Protein AF-A0A536Z9P2-F1 (afdb_monomer)

Sequence (99 aa):
AGELFKSMAGVDIVHIPFSGIAPAVTAVVGGQVQMMFAGAPSALPQVKAGRLVALGVAGPKRTAAAPDLPTLAESGLPGFDVTSWYSIVVPAGTANEII

Nearest PDB structures (foldseek):
  8hk9-assembly2_A  TM=8.573E-01  e=3.283E-06  Piscinibacter sakaiensis
  2qpq-assembly3_C  TM=9.388E-01  e=2.968E-05  Bordetella pertussis
  5oku-assembly1_A  TM=9.693E-01  e=9.226E-05  Rhodopseudomonas palustris CGA009
  2qpq-assembly2_B  TM=9.437E-01  e=8.073E-05  Bordetella pertussis
  7ndr-assembly1_E  TM=8.348E-01  e=7.299E-04  Comamonas sp.

Mean predicted aligned error: 3.82 Å

pLDDT: mean 94.08, std 3.4, range [83.31, 97.62]

Foldseek 3Di:
DVVVCCVQVVHDDDDDDDPDDVVVVVCCLVVVGVDDDDDCVSVVVCVVVVSDPDAADQAPADDPSCNPHHHVCVVRRPPRHDDDDDDDDDDPPDDPVRD

Secondary structure (DSSP, 8-state):
-HHHHHHHHT--------SSHHHHHHHHHTTSSS-----HHHHHHHHHTTSS----BSSSS-BTTBTTSPBTTTTT-TT------------TT--TTT-

Solvent-accessible surface area (backbone atoms only — not comparable to full-atom values): 6588 Å² total; per-residue (Å²): 99,71,65,60,48,29,67,72,68,74,48,91,77,84,88,81,90,61,104,43,67,70,66,44,53,51,33,39,60,69,63,78,38,93,74,83,89,73,60,63,88,74,43,49,64,38,33,78,68,69,61,42,83,85,83,54,34,52,27,87,56,59,44,90,91,45,68,87,41,48,21,38,34,80,72,79,36,76,84,41,63,53,74,86,85,87,82,88,84,76,67,92,83,66,54,76,93,78,109

Radius of gyration: 16.52 Å; Cα contacts (8 Å, |Δi|>4): 95; chains: 1; bounding box: 48×30×37 Å

Structure (mmCIF, N/CA/C/O backbone):
data_AF-A0A536Z9P2-F1
#
_entry.id   AF-A0A536Z9P2-F1
#
loop_
_atom_site.group_PDB
_atom_site.id
_atom_site.type_symbol
_atom_site.label_atom_id
_atom_site.label_alt_id
_atom_site.label_comp_id
_atom_site.label_asym_id
_atom_site.label_entity_id
_atom_site.label_seq_id
_atom_site.pdbx_PDB_ins_code
_atom_site.Cartn_x
_atom_site.Cartn_y
_atom_site.Cartn_z
_atom_site.occupancy
_atom_site.B_iso_or_equiv
_atom_site.auth_seq_id
_atom_site.auth_comp_id
_atom_site.auth_asym_id
_atom_site.auth_atom_id
_atom_site.pdbx_PDB_model_num
ATOM 1 N N . ALA A 1 1 ? -2.764 -7.898 -3.718 1.00 86.69 1 ALA A N 1
ATOM 2 C CA . ALA A 1 1 ? -3.155 -7.089 -2.543 1.00 86.69 1 ALA A CA 1
ATOM 3 C C . ALA A 1 1 ? -4.665 -7.043 -2.361 1.00 86.69 1 ALA A C 1
ATOM 5 O O . ALA A 1 1 ? -5.129 -7.593 -1.375 1.00 86.69 1 ALA A O 1
ATOM 6 N N . GLY A 1 2 ? -5.423 -6.470 -3.308 1.00 93.25 2 GLY A N 1
ATOM 7 C CA . GLY A 1 2 ? -6.886 -6.352 -3.196 1.00 93.25 2 GLY A CA 1
ATOM 8 C C . GLY A 1 2 ? -7.608 -7.675 -2.924 1.00 93.25 2 GLY A C 1
ATOM 9 O O . GLY A 1 2 ? -8.370 -7.750 -1.972 1.00 93.25 2 GLY A O 1
ATOM 10 N N . GLU A 1 3 ? -7.296 -8.730 -3.683 1.00 95.25 3 GLU A N 1
ATOM 11 C CA . GLU A 1 3 ? -7.943 -10.040 -3.497 1.00 95.25 3 GLU A CA 1
ATOM 12 C C . GLU A 1 3 ? -7.611 -10.689 -2.145 1.00 95.25 3 GLU A C 1
ATOM 14 O O . GLU A 1 3 ? -8.499 -11.149 -1.436 1.00 95.25 3 GLU A O 1
ATOM 19 N N . LEU A 1 4 ? -6.338 -10.658 -1.731 1.00 95.50 4 LEU A N 1
ATOM 20 C CA . LEU A 1 4 ? -5.938 -11.168 -0.416 1.00 95.50 4 LEU A CA 1
ATOM 21 C C . LEU A 1 4 ? -6.645 -10.404 0.713 1.00 95.50 4 LEU A C 1
ATOM 23 O O . LEU A 1 4 ? -7.106 -11.010 1.673 1.00 95.50 4 LEU A O 1
ATOM 27 N N . PHE A 1 5 ? -6.770 -9.080 0.584 1.00 97.19 5 PHE A N 1
ATOM 28 C CA . PHE A 1 5 ? -7.474 -8.250 1.561 1.00 97.19 5 PHE A CA 1
ATOM 29 C C . PHE A 1 5 ? -8.957 -8.592 1.625 1.00 97.19 5 PHE A C 1
ATOM 31 O O . PHE A 1 5 ? -9.471 -8.811 2.716 1.00 97.19 5 PHE A O 1
ATOM 38 N N . LYS A 1 6 ? -9.612 -8.714 0.467 1.00 97.12 6 LYS A N 1
ATOM 39 C CA . LYS A 1 6 ? -11.001 -9.161 0.345 1.00 97.12 6 LYS A CA 1
ATOM 40 C C . LYS A 1 6 ? -11.221 -10.479 1.098 1.00 97.12 6 LYS A C 1
ATOM 42 O O . LYS A 1 6 ? -12.083 -10.557 1.970 1.00 97.12 6 LYS A O 1
ATOM 47 N N . SER A 1 7 ? -10.374 -11.474 0.824 1.00 97.12 7 SER A N 1
ATOM 48 C CA . SER A 1 7 ? -10.445 -12.797 1.448 1.00 97.12 7 SER A CA 1
ATOM 49 C C . SER A 1 7 ? -10.185 -12.774 2.956 1.00 97.12 7 SER A C 1
ATOM 51 O O . SER A 1 7 ? -10.905 -13.442 3.691 1.00 97.12 7 SER A O 1
ATOM 53 N N . MET A 1 8 ? -9.166 -12.048 3.427 1.00 97.44 8 MET A N 1
ATOM 54 C CA . MET A 1 8 ? -8.780 -12.058 4.844 1.00 97.44 8 MET A CA 1
ATOM 55 C C . MET A 1 8 ? -9.677 -11.177 5.715 1.00 97.44 8 MET A C 1
ATOM 57 O O . MET A 1 8 ? -9.942 -11.527 6.860 1.00 97.44 8 MET A O 1
ATOM 61 N N . ALA A 1 9 ? -10.140 -10.039 5.194 1.00 97.25 9 ALA A N 1
ATOM 62 C CA . ALA A 1 9 ? -10.996 -9.113 5.930 1.00 97.25 9 ALA A CA 1
ATOM 63 C C . ALA A 1 9 ? -12.487 -9.485 5.861 1.00 97.25 9 ALA A C 1
ATOM 65 O O . ALA A 1 9 ? -13.293 -8.861 6.546 1.00 97.25 9 ALA A O 1
ATOM 66 N N . GLY A 1 10 ? -12.867 -10.471 5.037 1.00 97.06 10 GLY A N 1
ATOM 67 C CA . GLY A 1 10 ? -14.263 -10.891 4.882 1.00 97.06 10 GLY A CA 1
ATOM 68 C C . GLY A 1 10 ? -15.157 -9.805 4.279 1.00 97.06 10 GLY A C 1
ATOM 69 O O . GLY A 1 10 ? -16.347 -9.741 4.576 1.00 97.06 10 GLY A O 1
ATOM 70 N N . VAL A 1 11 ? -14.578 -8.927 3.461 1.00 97.19 11 VAL A N 1
ATOM 71 C CA . VAL A 1 11 ? -15.285 -7.832 2.785 1.00 97.19 11 VAL A CA 1
ATOM 72 C C . VAL A 1 11 ? -15.517 -8.189 1.327 1.00 97.19 11 VAL A C 1
ATOM 74 O O . VAL A 1 11 ? -14.764 -8.971 0.755 1.00 97.19 11 VAL A O 1
ATOM 77 N N . ASP A 1 12 ? -16.521 -7.586 0.698 1.00 97.25 12 ASP A N 1
ATOM 78 C CA . ASP A 1 12 ? -16.719 -7.699 -0.744 1.00 97.25 12 ASP A CA 1
ATOM 79 C C . ASP A 1 12 ? -16.347 -6.386 -1.436 1.00 97.25 12 ASP A C 1
ATOM 81 O O . ASP A 1 12 ? -16.929 -5.336 -1.169 1.00 97.25 12 ASP A O 1
ATOM 85 N N . ILE A 1 13 ? -15.326 -6.439 -2.292 1.00 96.75 13 ILE A N 1
ATOM 86 C CA . ILE A 1 13 ? -14.798 -5.287 -3.028 1.00 96.75 13 ILE A CA 1
ATOM 87 C C . ILE A 1 13 ? -14.662 -5.683 -4.498 1.00 96.75 13 ILE A C 1
ATOM 89 O O . ILE A 1 13 ? -14.208 -6.787 -4.821 1.00 96.75 13 ILE A O 1
ATOM 93 N N . VAL A 1 14 ? -15.035 -4.763 -5.388 1.00 96.88 14 VAL A N 1
ATOM 94 C CA . VAL A 1 14 ? -14.907 -4.917 -6.841 1.00 96.88 14 VAL A CA 1
ATOM 95 C C . VAL A 1 14 ? -13.554 -4.380 -7.298 1.00 96.88 14 VAL A C 1
ATOM 97 O O . VAL A 1 14 ? -13.214 -3.223 -7.053 1.00 96.88 14 VAL A O 1
ATOM 100 N N . HIS A 1 15 ? -12.780 -5.210 -7.994 1.00 96.19 15 HIS A N 1
ATOM 101 C CA . HIS A 1 15 ? 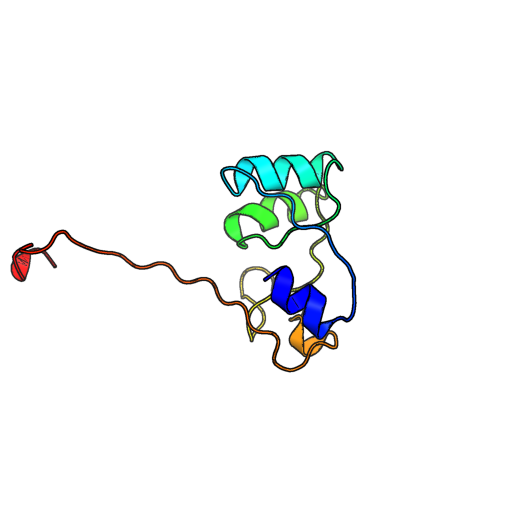-11.539 -4.771 -8.624 1.00 96.19 15 HIS A CA 1
ATOM 102 C C . HIS A 1 15 ? -11.839 -3.986 -9.907 1.00 96.19 15 HIS A C 1
ATOM 104 O O . HIS A 1 15 ? -12.432 -4.522 -10.842 1.00 96.19 15 HIS A O 1
ATOM 110 N N . ILE A 1 16 ? -11.388 -2.731 -9.958 1.00 97.00 16 ILE A N 1
ATOM 111 C CA . ILE A 1 16 ? -11.460 -1.881 -11.150 1.00 97.00 16 ILE A CA 1
ATOM 112 C C . ILE A 1 16 ? -10.040 -1.757 -11.723 1.00 97.00 16 ILE A C 1
ATOM 114 O O . ILE A 1 16 ? -9.188 -1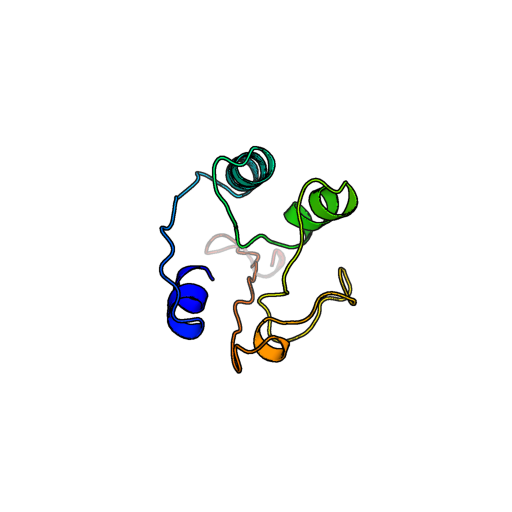.134 -11.083 1.00 97.00 16 ILE A O 1
ATOM 118 N N . PRO A 1 17 ? -9.745 -2.370 -12.885 1.00 95.69 17 PRO A N 1
ATOM 119 C CA . PRO A 1 17 ? -8.408 -2.344 -13.461 1.00 95.69 17 PRO A CA 1
ATOM 120 C C . PRO A 1 17 ? -8.113 -0.996 -14.132 1.00 95.69 17 PRO A C 1
ATOM 122 O O . PRO A 1 17 ? -8.942 -0.446 -14.854 1.00 95.69 17 PRO A O 1
ATOM 125 N N . PHE A 1 18 ? -6.889 -0.504 -13.948 1.00 95.19 18 PHE A N 1
ATOM 126 C CA . PHE A 1 18 ? -6.367 0.694 -14.608 1.00 95.19 18 PHE A CA 1
ATOM 127 C C . PHE A 1 18 ? -5.090 0.353 -15.375 1.00 95.19 18 PHE A C 1
ATOM 129 O O . PHE A 1 18 ? -4.329 -0.521 -14.965 1.00 95.19 18 PHE A O 1
ATOM 136 N N . SER A 1 19 ? -4.791 1.101 -16.440 1.00 9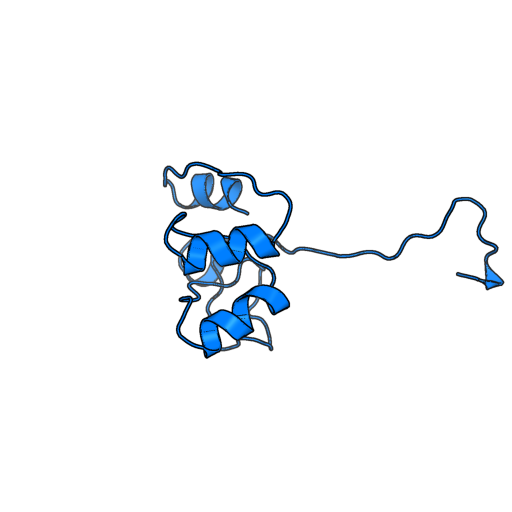4.19 19 SER A N 1
ATOM 137 C CA . SER A 1 19 ? -3.570 0.930 -17.249 1.00 94.19 19 SER A CA 1
ATOM 138 C C . SER A 1 19 ? -2.265 1.311 -16.526 1.00 94.19 19 SER A C 1
ATOM 140 O O . SER A 1 19 ? -1.207 1.346 -17.145 1.00 94.19 19 SER A O 1
ATOM 142 N N . GLY A 1 20 ? -2.316 1.628 -15.229 1.00 91.25 20 GLY A N 1
ATOM 143 C CA . GLY A 1 20 ? -1.155 1.952 -14.407 1.00 91.25 20 GLY A CA 1
ATOM 144 C C . GLY A 1 20 ? -1.529 2.606 -13.076 1.00 91.25 20 GLY A C 1
ATOM 145 O O . GLY A 1 20 ? -2.691 2.915 -12.816 1.00 91.25 20 GLY A O 1
ATOM 146 N N . ILE A 1 21 ? -0.520 2.861 -12.237 1.00 90.25 21 ILE A N 1
ATOM 147 C CA . ILE A 1 21 ? -0.711 3.468 -10.907 1.00 90.25 21 ILE A CA 1
ATOM 148 C C . ILE A 1 21 ? -1.183 4.923 -11.009 1.00 90.25 21 ILE A C 1
ATOM 150 O O . ILE A 1 21 ? -2.067 5.322 -10.262 1.00 90.25 21 ILE A O 1
ATOM 154 N N . ALA A 1 22 ? -0.626 5.714 -11.931 1.00 91.88 22 ALA A N 1
ATOM 155 C CA . ALA A 1 22 ? -0.975 7.129 -12.073 1.00 91.88 22 ALA A CA 1
ATOM 156 C C . ALA A 1 22 ? -2.484 7.368 -12.317 1.00 91.88 22 ALA A C 1
ATOM 158 O O . ALA A 1 22 ? -3.082 8.111 -11.536 1.00 91.88 22 ALA A O 1
ATOM 159 N N . PRO A 1 23 ? -3.141 6.728 -13.311 1.00 94.44 23 PRO A N 1
ATOM 160 C CA . PRO A 1 23 ? -4.586 6.883 -13.487 1.00 94.44 23 PRO A CA 1
ATOM 161 C C . PRO A 1 23 ? -5.400 6.329 -12.304 1.00 94.44 23 PRO A C 1
ATOM 163 O O . PRO A 1 23 ? -6.416 6.923 -11.955 1.00 94.44 23 PRO A O 1
ATOM 166 N N . ALA A 1 24 ? -4.939 5.265 -11.635 1.00 96.25 24 ALA A N 1
ATOM 167 C CA . ALA A 1 24 ? -5.611 4.726 -10.449 1.00 96.25 24 ALA A CA 1
ATOM 168 C C . ALA A 1 24 ? -5.577 5.698 -9.253 1.00 96.25 24 ALA A C 1
ATOM 170 O O . ALA A 1 24 ? -6.598 5.917 -8.607 1.00 96.25 24 ALA A O 1
ATOM 171 N N . VAL A 1 25 ? -4.427 6.331 -8.982 1.00 95.19 25 VAL A N 1
ATOM 172 C CA . VAL A 1 25 ? -4.292 7.351 -7.926 1.00 95.19 25 VAL A CA 1
ATOM 173 C C . VAL A 1 25 ? -5.223 8.529 -8.198 1.00 95.19 25 VAL A C 1
ATOM 175 O O . VAL A 1 25 ? -5.926 8.969 -7.291 1.00 95.19 25 VAL A O 1
ATOM 178 N N . THR A 1 26 ? -5.271 9.017 -9.440 1.00 95.06 26 THR A N 1
ATOM 179 C CA . THR A 1 26 ? -6.185 10.100 -9.827 1.00 95.06 26 THR A CA 1
ATOM 180 C C . THR A 1 26 ? -7.647 9.710 -9.616 1.00 95.06 26 THR A C 1
ATOM 182 O O . THR A 1 26 ? -8.412 10.523 -9.103 1.00 95.06 26 THR A O 1
ATOM 185 N N . ALA A 1 27 ? -8.034 8.473 -9.941 1.00 97.12 27 ALA A N 1
ATOM 186 C CA . ALA A 1 27 ? -9.394 7.985 -9.723 1.00 97.12 27 ALA A CA 1
ATOM 187 C C . ALA A 1 27 ? -9.775 7.939 -8.232 1.00 97.12 27 ALA A C 1
ATOM 189 O O . ALA A 1 27 ? -10.899 8.304 -7.890 1.00 97.12 27 ALA A O 1
ATOM 190 N N . VAL A 1 28 ? -8.852 7.556 -7.337 1.00 97.19 28 VAL A N 1
ATOM 191 C CA . VAL A 1 28 ? -9.098 7.590 -5.881 1.00 97.19 28 VAL A CA 1
ATOM 192 C C . VAL A 1 28 ? -9.189 9.030 -5.376 1.00 97.19 28 VAL A C 1
ATOM 194 O O . VAL A 1 28 ? -10.130 9.373 -4.668 1.00 97.19 28 VAL A O 1
ATOM 197 N N . VAL A 1 29 ? -8.247 9.896 -5.769 1.00 96.56 29 VAL A N 1
ATOM 198 C CA . VAL A 1 29 ? -8.251 11.321 -5.383 1.00 96.56 29 VAL A CA 1
ATOM 199 C C . VAL A 1 29 ? -9.529 12.020 -5.857 1.00 96.56 29 VAL A C 1
ATOM 201 O O . VAL A 1 29 ? -10.078 12.853 -5.143 1.00 96.56 29 VAL A O 1
ATOM 204 N N . GLY A 1 30 ? -10.015 11.673 -7.050 1.00 96.06 30 GLY A N 1
ATOM 205 C CA . GLY A 1 30 ? -11.263 12.182 -7.616 1.00 96.06 30 GLY A CA 1
ATOM 206 C C . GLY A 1 30 ? -12.531 11.490 -7.104 1.00 96.06 30 GLY A C 1
ATOM 207 O O . GLY A 1 30 ? -13.616 11.839 -7.558 1.00 96.06 30 GLY A O 1
ATOM 208 N N . GLY A 1 31 ? -12.420 10.502 -6.208 1.00 96.69 31 GLY A N 1
ATOM 209 C CA . GLY A 1 31 ? -13.559 9.778 -5.632 1.00 96.69 31 GLY A CA 1
ATOM 210 C C . GLY A 1 31 ? -14.294 8.836 -6.593 1.00 96.69 31 GLY A C 1
ATOM 211 O O . GLY A 1 31 ? -15.379 8.361 -6.269 1.00 96.69 31 GLY A O 1
ATOM 212 N N . GLN A 1 32 ? -13.727 8.545 -7.766 1.00 97.62 32 GLN A N 1
ATOM 213 C CA . GLN A 1 32 ? -14.298 7.590 -8.724 1.00 97.62 32 GLN A CA 1
ATOM 214 C C . GLN A 1 32 ? -14.200 6.145 -8.219 1.00 97.62 32 GLN A C 1
ATOM 216 O O . GLN A 1 32 ? -15.053 5.318 -8.533 1.00 97.62 32 GLN A O 1
ATOM 221 N N . VAL A 1 33 ? -13.164 5.849 -7.431 1.00 97.31 33 VAL A N 1
ATOM 222 C CA . VAL A 1 33 ? -12.990 4.579 -6.718 1.00 97.31 33 VAL A CA 1
ATOM 223 C C . VAL A 1 33 ? -12.603 4.862 -5.267 1.00 97.31 33 VAL A C 1
ATOM 225 O O . VAL A 1 33 ? -11.994 5.884 -4.963 1.00 97.31 33 VAL A O 1
ATOM 228 N N . GLN A 1 34 ? -12.978 3.971 -4.353 1.00 96.19 34 GLN A N 1
ATOM 229 C CA . GLN A 1 34 ? -12.971 4.254 -2.912 1.00 96.19 34 GLN A CA 1
ATOM 230 C C . GLN A 1 34 ? -11.614 3.999 -2.254 1.00 96.19 34 GLN A C 1
ATOM 232 O O . GLN A 1 34 ? -11.281 4.617 -1.247 1.00 96.19 34 GLN A O 1
ATOM 237 N N . MET A 1 35 ? -10.835 3.062 -2.792 1.00 96.19 35 MET A N 1
ATOM 238 C CA . MET A 1 35 ? -9.555 2.663 -2.221 1.00 96.19 35 MET A CA 1
ATOM 239 C C . MET A 1 35 ? -8.628 2.090 -3.284 1.00 96.19 35 MET A C 1
ATOM 241 O O . MET A 1 35 ? -9.061 1.640 -4.344 1.00 96.19 35 MET A O 1
ATOM 245 N N . MET A 1 36 ? -7.339 2.049 -2.962 1.00 95.56 36 MET A N 1
ATOM 246 C CA . MET A 1 36 ? -6.354 1.315 -3.742 1.00 95.56 36 MET A CA 1
ATOM 247 C C . MET A 1 36 ? -5.231 0.795 -2.849 1.00 95.56 36 MET A C 1
ATOM 249 O O . MET A 1 36 ? -4.963 1.340 -1.780 1.00 95.56 36 MET A O 1
ATOM 253 N N . PHE A 1 37 ? -4.516 -0.210 -3.346 1.00 94.31 37 PHE A N 1
ATOM 254 C CA . PHE A 1 37 ? -3.184 -0.547 -2.858 1.00 94.31 37 PHE A CA 1
ATOM 255 C C . PHE A 1 37 ? -2.161 0.102 -3.787 1.00 94.31 37 PHE A C 1
ATOM 257 O O . PHE A 1 37 ? -2.158 -0.163 -4.988 1.00 94.31 37 PHE A O 1
ATOM 264 N N . ALA A 1 38 ? -1.311 0.963 -3.237 1.00 90.19 38 ALA A N 1
ATOM 265 C CA . ALA A 1 38 ? -0.339 1.740 -3.993 1.00 90.19 38 ALA A CA 1
ATOM 266 C C . ALA A 1 38 ? 1.063 1.583 -3.403 1.00 90.19 38 ALA A C 1
ATOM 268 O O . ALA A 1 38 ? 1.233 1.440 -2.191 1.00 90.19 38 ALA A O 1
ATOM 269 N N . GLY A 1 39 ? 2.083 1.668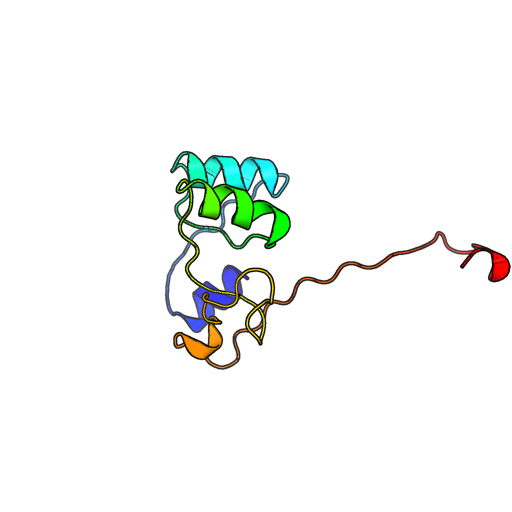 -4.258 1.00 88.44 39 GLY A N 1
ATOM 270 C CA . GLY A 1 39 ? 3.462 1.783 -3.796 1.00 88.44 39 GLY A CA 1
ATOM 271 C C . GLY A 1 39 ? 3.686 3.120 -3.084 1.00 88.44 39 GLY A C 1
ATOM 272 O O . GLY A 1 39 ? 3.228 4.165 -3.560 1.00 88.44 39 GLY A O 1
ATOM 273 N N . ALA A 1 40 ? 4.437 3.105 -1.980 1.00 86.12 40 ALA A N 1
ATOM 274 C CA . ALA A 1 40 ? 4.694 4.285 -1.150 1.00 86.12 40 ALA A CA 1
ATOM 275 C C . ALA A 1 40 ? 5.161 5.541 -1.928 1.00 86.12 40 ALA A C 1
ATOM 277 O O . ALA A 1 40 ? 4.621 6.613 -1.647 1.00 86.12 40 ALA A O 1
ATOM 278 N N . PRO A 1 41 ? 6.056 5.456 -2.942 1.00 87.56 41 PRO A N 1
ATOM 279 C CA . PRO A 1 41 ? 6.483 6.635 -3.706 1.00 87.56 41 PRO A CA 1
ATOM 280 C C . PRO A 1 41 ? 5.338 7.374 -4.411 1.00 87.56 41 PRO A C 1
ATOM 282 O O . PRO A 1 41 ? 5.385 8.592 -4.555 1.00 87.56 41 PRO A O 1
ATOM 285 N N . SER A 1 42 ? 4.295 6.648 -4.824 1.00 88.00 42 SER A N 1
ATOM 286 C CA . SER A 1 42 ? 3.137 7.222 -5.519 1.00 88.00 42 SER A CA 1
ATOM 287 C C . SER A 1 42 ? 2.077 7.783 -4.565 1.00 88.00 42 SER A C 1
ATOM 289 O O . SER A 1 42 ? 1.440 8.789 -4.872 1.00 88.00 42 SER A O 1
ATOM 291 N N . ALA A 1 43 ? 1.909 7.164 -3.391 1.00 91.12 43 ALA A N 1
ATOM 292 C CA . ALA A 1 43 ? 0.847 7.503 -2.446 1.00 91.12 43 ALA A CA 1
ATOM 293 C C . ALA A 1 43 ? 1.248 8.599 -1.449 1.00 91.12 43 ALA A C 1
ATOM 295 O O . ALA A 1 43 ? 0.471 9.519 -1.198 1.00 91.12 43 ALA A O 1
ATOM 296 N N . LEU A 1 44 ? 2.461 8.536 -0.885 1.00 92.12 44 LEU A N 1
ATOM 297 C CA . LEU A 1 44 ? 2.867 9.422 0.212 1.00 92.12 44 LEU A CA 1
ATOM 298 C C . LEU A 1 44 ? 2.805 10.919 -0.130 1.00 92.12 44 LEU A C 1
ATOM 300 O O . LEU A 1 44 ? 2.375 11.681 0.735 1.00 92.12 44 LEU A O 1
ATOM 304 N N . PRO A 1 45 ? 3.153 11.384 -1.348 1.00 93.56 45 PRO A N 1
ATOM 305 C CA . PRO A 1 45 ? 2.965 12.790 -1.708 1.00 93.56 45 PRO A CA 1
ATOM 306 C C . PRO A 1 45 ? 1.496 13.238 -1.651 1.00 93.56 45 PRO A C 1
ATOM 308 O O . PRO A 1 45 ? 1.210 14.357 -1.235 1.00 93.56 45 PRO A O 1
ATOM 311 N N . GLN A 1 46 ? 0.555 12.368 -2.032 1.00 95.38 46 GLN A N 1
ATOM 312 C CA . GLN A 1 46 ? -0.882 12.664 -1.999 1.00 95.38 46 GLN A CA 1
ATOM 313 C C . GLN A 1 46 ? -1.435 12.654 -0.568 1.00 95.38 46 GLN A C 1
ATOM 315 O O . GLN A 1 46 ? -2.265 13.495 -0.226 1.00 95.38 46 GLN A O 1
ATOM 320 N N . VAL A 1 47 ? -0.928 11.749 0.276 1.00 95.00 47 VAL A N 1
ATOM 321 C CA . VAL A 1 47 ? -1.262 11.675 1.708 1.00 95.00 47 VAL A CA 1
ATOM 322 C C . VAL A 1 47 ? -0.765 12.917 2.445 1.00 95.00 47 VAL A C 1
ATOM 324 O O . VAL A 1 47 ? -1.533 13.567 3.145 1.00 95.00 47 VAL A O 1
ATOM 327 N N . LYS A 1 48 ? 0.495 13.315 2.222 1.00 93.62 48 LYS A N 1
ATOM 328 C CA . LYS A 1 48 ? 1.073 14.542 2.800 1.00 93.62 48 LYS A CA 1
ATOM 329 C C . LYS A 1 48 ? 0.323 15.804 2.374 1.00 93.62 48 LYS A C 1
ATOM 331 O O . LYS A 1 48 ? 0.260 16.760 3.134 1.00 93.62 48 LYS A O 1
ATOM 336 N N . ALA A 1 49 ? -0.250 15.800 1.173 1.00 96.31 49 ALA A N 1
ATOM 337 C CA . ALA A 1 49 ? -1.071 16.894 0.669 1.00 96.31 49 ALA A CA 1
ATOM 338 C C . ALA A 1 49 ? -2.538 16.847 1.144 1.00 96.31 49 ALA A C 1
ATOM 340 O O . ALA A 1 49 ? -3.336 17.660 0.683 1.00 96.31 49 ALA A O 1
ATOM 341 N N . GLY A 1 50 ? -2.917 15.891 2.002 1.00 95.94 50 GLY A N 1
ATOM 342 C CA . GLY A 1 50 ? -4.275 15.756 2.542 1.00 95.94 50 GLY A CA 1
ATOM 343 C C . GLY A 1 50 ? -5.324 15.277 1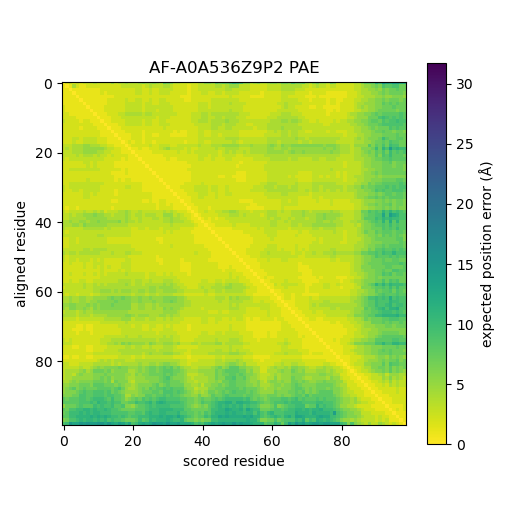.535 1.00 95.94 50 GLY A C 1
ATOM 344 O O . GLY A 1 50 ? -6.513 15.326 1.826 1.00 95.94 50 GLY A O 1
ATOM 345 N N . ARG A 1 51 ? -4.905 14.822 0.346 1.00 96.81 51 ARG A N 1
ATOM 346 C CA . ARG A 1 51 ? -5.817 14.356 -0.715 1.00 96.81 51 ARG A CA 1
ATOM 347 C C . ARG A 1 51 ? -6.170 12.880 -0.598 1.00 96.81 51 ARG A C 1
ATOM 349 O O . ARG A 1 51 ? -7.182 12.459 -1.139 1.00 96.81 51 ARG A O 1
ATOM 356 N N . LEU A 1 52 ? -5.327 12.103 0.077 1.00 96.62 52 LEU A N 1
ATOM 357 C CA . LEU A 1 52 ? -5.562 10.695 0.382 1.00 96.62 52 LEU A CA 1
ATOM 358 C C . LEU A 1 52 ? -5.359 10.444 1.873 1.00 96.62 52 LEU A C 1
ATOM 360 O O . LEU A 1 52 ? -4.532 11.090 2.513 1.00 96.62 52 LEU A O 1
ATOM 364 N N . VAL A 1 53 ? -6.057 9.440 2.393 1.00 95.94 53 VAL A N 1
ATOM 365 C CA . VAL A 1 53 ? -5.845 8.921 3.746 1.00 95.94 53 VAL A CA 1
ATOM 366 C C . VAL A 1 53 ? -5.134 7.577 3.635 1.00 95.94 53 VAL A C 1
ATOM 368 O O . VAL A 1 53 ? -5.619 6.665 2.968 1.00 95.94 53 VAL A O 1
ATOM 371 N N . ALA A 1 54 ? -3.968 7.451 4.270 1.00 95.62 54 ALA A N 1
ATOM 372 C CA . ALA A 1 54 ? -3.271 6.174 4.370 1.00 95.62 54 ALA A CA 1
ATOM 373 C C . ALA A 1 54 ? -3.838 5.364 5.542 1.00 95.62 54 ALA A C 1
ATOM 375 O O . ALA A 1 54 ? -3.873 5.863 6.662 1.00 95.62 54 ALA A O 1
ATOM 376 N N . LEU A 1 55 ? -4.260 4.121 5.285 1.00 95.19 55 LEU A N 1
ATOM 377 C CA . LEU A 1 55 ? -4.867 3.250 6.304 1.00 95.19 55 LEU A CA 1
ATOM 378 C C . LEU A 1 55 ? -3.894 2.219 6.889 1.00 95.19 55 LEU A C 1
ATOM 380 O O . LEU A 1 55 ? -4.008 1.861 8.054 1.00 95.19 55 LEU A O 1
ATOM 384 N N . GLY A 1 56 ? -2.937 1.739 6.095 1.00 95.06 56 GLY A N 1
ATOM 385 C CA . GLY A 1 56 ? -2.010 0.702 6.533 1.00 95.06 56 GLY A CA 1
ATOM 386 C C . GLY A 1 56 ? -0.939 0.378 5.498 1.00 95.06 56 GLY A C 1
ATOM 387 O O . GLY A 1 56 ? -1.084 0.677 4.309 1.00 95.06 56 GLY A O 1
ATOM 388 N N . VAL A 1 57 ? 0.138 -0.254 5.957 1.00 95.25 57 VAL A N 1
ATOM 389 C CA . VAL A 1 57 ? 1.185 -0.843 5.115 1.00 95.25 57 VAL A CA 1
ATOM 3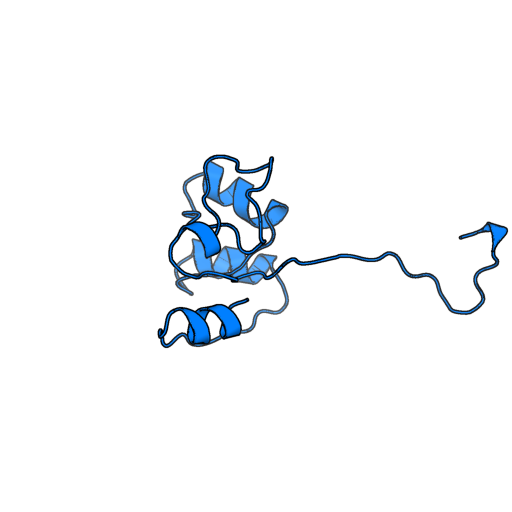90 C C . VAL A 1 57 ? 0.850 -2.310 4.833 1.00 95.25 57 VAL A C 1
ATOM 392 O O . VAL A 1 57 ? 0.491 -3.062 5.737 1.00 95.25 57 VAL A O 1
ATOM 395 N N . ALA A 1 58 ? 0.992 -2.720 3.571 1.00 94.62 58 ALA A N 1
ATOM 396 C CA . ALA A 1 58 ? 0.688 -4.076 3.112 1.00 94.62 58 ALA A CA 1
ATOM 397 C C . ALA A 1 58 ? 1.820 -5.100 3.334 1.00 94.62 58 ALA A C 1
ATOM 399 O O . ALA A 1 58 ? 1.571 -6.291 3.208 1.00 94.62 58 ALA A O 1
ATOM 400 N N . GLY A 1 59 ? 3.048 -4.655 3.611 1.00 92.00 59 GLY A N 1
ATOM 401 C CA . GLY A 1 59 ? 4.182 -5.527 3.932 1.00 92.00 59 GLY A CA 1
ATOM 402 C C . GLY A 1 59 ? 4.217 -5.962 5.405 1.00 92.00 59 GLY A C 1
ATOM 403 O O . GLY A 1 59 ? 3.458 -5.442 6.227 1.00 9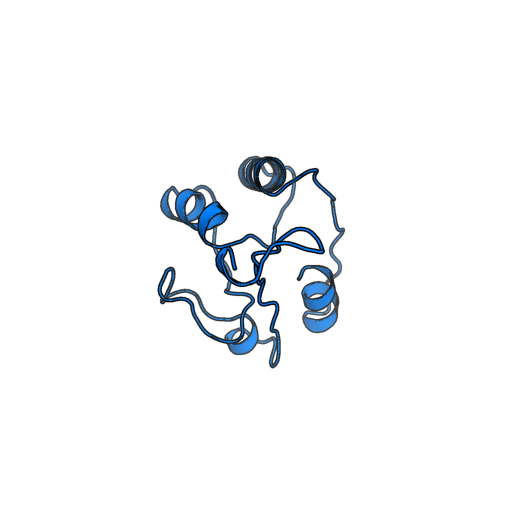2.00 59 GLY A O 1
ATOM 404 N N . PRO A 1 60 ? 5.153 -6.855 5.772 1.00 92.19 60 PRO A N 1
ATOM 405 C CA . PRO A 1 60 ? 5.180 -7.507 7.083 1.00 92.19 60 PRO A CA 1
ATOM 406 C C . PRO A 1 60 ? 5.686 -6.588 8.203 1.00 92.19 60 PRO A C 1
ATOM 408 O O . PRO A 1 60 ? 5.596 -6.923 9.382 1.00 92.19 60 PRO A O 1
ATOM 411 N N . LYS A 1 61 ? 6.268 -5.437 7.845 1.00 93.50 61 LYS A N 1
ATOM 412 C CA . LYS A 1 61 ? 6.823 -4.444 8.767 1.00 93.50 61 LYS A CA 1
ATOM 413 C C . LYS A 1 61 ? 6.455 -3.042 8.304 1.00 93.50 61 LYS A C 1
ATOM 415 O O . LYS A 1 61 ? 6.278 -2.796 7.108 1.00 93.50 61 LYS A O 1
ATOM 420 N N . ARG A 1 62 ? 6.400 -2.110 9.255 1.00 94.50 62 ARG A N 1
ATOM 421 C CA . ARG A 1 62 ? 6.263 -0.681 8.957 1.00 94.50 62 ARG A CA 1
ATOM 422 C C . ARG A 1 62 ? 7.425 -0.202 8.092 1.00 94.50 62 ARG A C 1
ATOM 424 O O . ARG A 1 62 ? 8.546 -0.699 8.194 1.00 94.50 62 ARG A O 1
ATOM 431 N N . THR A 1 63 ? 7.157 0.781 7.242 1.00 89.31 63 THR A N 1
ATOM 432 C CA . THR A 1 63 ? 8.191 1.366 6.378 1.00 89.31 63 THR A CA 1
ATOM 433 C C . THR A 1 63 ? 8.840 2.563 7.059 1.00 89.31 63 THR A C 1
ATOM 435 O O . THR A 1 63 ? 8.153 3.354 7.699 1.00 89.31 63 THR A O 1
ATOM 438 N N . ALA A 1 64 ? 10.140 2.770 6.841 1.00 90.12 64 ALA A N 1
ATOM 439 C CA . ALA A 1 64 ? 10.820 3.982 7.308 1.00 90.12 64 ALA A CA 1
ATOM 440 C C . ALA A 1 64 ? 10.239 5.270 6.687 1.00 90.12 64 ALA A C 1
ATOM 442 O O . ALA A 1 64 ? 10.331 6.341 7.275 1.00 90.12 64 ALA A O 1
ATOM 443 N N . ALA A 1 65 ? 9.615 5.169 5.508 1.00 87.31 65 ALA A N 1
ATOM 444 C CA . ALA A 1 65 ? 8.978 6.296 4.829 1.00 87.31 65 ALA A CA 1
ATOM 445 C C . ALA A 1 65 ? 7.642 6.733 5.470 1.00 87.31 65 ALA A C 1
ATOM 447 O O . ALA A 1 65 ? 7.181 7.843 5.201 1.00 87.31 65 ALA A O 1
ATOM 448 N N . ALA A 1 66 ? 7.023 5.871 6.283 1.00 88.75 66 ALA A N 1
ATOM 449 C CA . ALA A 1 66 ? 5.778 6.128 7.006 1.00 88.75 66 ALA A CA 1
ATOM 450 C C . ALA A 1 66 ? 5.746 5.305 8.314 1.00 88.75 66 ALA A C 1
ATOM 452 O O . ALA A 1 66 ? 5.020 4.311 8.390 1.00 88.75 66 ALA A O 1
ATOM 453 N N . PRO A 1 67 ? 6.557 5.676 9.324 1.00 91.81 67 PRO A N 1
ATOM 454 C CA . PRO A 1 67 ? 6.723 4.889 10.551 1.00 91.81 67 PRO A CA 1
ATOM 455 C C . PRO A 1 67 ? 5.472 4.883 11.444 1.00 91.81 67 PRO A C 1
ATOM 457 O O . PRO A 1 67 ? 5.250 3.937 12.203 1.00 91.81 67 PRO A O 1
ATOM 460 N N . ASP A 1 68 ? 4.630 5.909 11.324 1.00 92.00 68 ASP A N 1
ATOM 461 C CA . ASP A 1 68 ? 3.399 6.041 12.108 1.00 92.00 68 ASP A CA 1
ATOM 462 C C . ASP A 1 68 ? 2.267 5.145 11.587 1.00 92.00 68 ASP A C 1
ATOM 464 O O . ASP A 1 68 ? 1.309 4.872 12.308 1.00 92.00 68 ASP A O 1
ATOM 468 N N . LEU A 1 69 ? 2.379 4.654 10.348 1.00 94.62 69 LEU A N 1
ATOM 469 C CA . LEU A 1 69 ? 1.351 3.837 9.719 1.00 94.62 69 LEU A CA 1
ATOM 470 C C . LEU A 1 69 ? 1.502 2.366 10.148 1.00 94.62 69 LEU A C 1
ATOM 472 O O . LEU A 1 69 ? 2.571 1.786 9.928 1.00 94.62 69 LEU A O 1
ATOM 476 N N . PRO A 1 70 ? 0.465 1.738 10.733 1.00 96.88 70 PRO A N 1
ATOM 477 C CA . PRO A 1 70 ? 0.537 0.340 11.132 1.00 96.88 70 PRO A CA 1
ATOM 478 C C . PRO A 1 70 ? 0.578 -0.583 9.915 1.00 96.88 70 PRO A C 1
ATOM 480 O O . PRO A 1 70 ? 0.175 -0.220 8.805 1.00 96.88 70 PRO A O 1
ATOM 483 N N . THR A 1 71 ? 1.044 -1.810 10.119 1.00 97.06 71 THR A N 1
ATOM 484 C CA . THR A 1 71 ? 0.844 -2.859 9.112 1.00 97.06 71 THR A CA 1
ATOM 485 C C . THR A 1 71 ? -0.598 -3.366 9.162 1.00 97.06 71 THR A C 1
ATOM 487 O O . THR A 1 71 ? -1.285 -3.257 10.182 1.00 97.06 71 THR A O 1
ATOM 490 N N . LEU A 1 72 ? -1.075 -3.962 8.069 1.00 97.25 72 LEU A N 1
ATOM 491 C CA . LEU A 1 72 ? -2.364 -4.661 8.089 1.00 97.25 72 LEU A CA 1
ATOM 492 C C . LEU A 1 72 ? -2.341 -5.875 9.031 1.00 97.25 72 LEU A C 1
ATOM 494 O O . LEU A 1 72 ? -3.351 -6.168 9.667 1.00 97.25 72 LEU A O 1
ATOM 498 N N . ALA A 1 73 ? -1.175 -6.504 9.206 1.00 97.44 73 ALA A N 1
ATOM 499 C CA . ALA A 1 73 ? -0.974 -7.550 10.203 1.00 97.44 73 ALA A CA 1
ATOM 500 C C . ALA A 1 73 ? -1.171 -7.051 11.645 1.00 97.44 73 ALA A C 1
ATOM 502 O O . ALA A 1 73 ? -1.835 -7.721 12.432 1.00 97.44 73 ALA A O 1
ATOM 503 N N . GLU A 1 74 ? -0.669 -5.856 11.974 1.00 97.62 74 GLU A N 1
ATOM 504 C CA . GLU A 1 74 ? -0.898 -5.189 13.267 1.00 97.62 74 GLU A CA 1
ATOM 505 C C . GLU A 1 74 ? -2.361 -4.750 13.450 1.00 97.62 74 GLU A C 1
ATOM 507 O O . GLU A 1 74 ? -2.838 -4.641 14.576 1.00 97.62 74 GLU A O 1
ATOM 512 N N . SER A 1 75 ? -3.076 -4.509 12.348 1.00 96.38 75 SER A N 1
ATOM 513 C CA . SER A 1 75 ? -4.417 -3.904 12.335 1.00 96.38 75 SER A CA 1
ATOM 514 C C . SER A 1 75 ? -5.562 -4.921 12.247 1.00 96.38 75 SER A C 1
ATOM 516 O O . SER A 1 75 ? -6.689 -4.552 11.924 1.00 96.38 75 SER A O 1
ATOM 518 N N . GLY A 1 76 ? -5.289 -6.198 12.525 1.00 95.62 76 GLY A N 1
ATOM 519 C CA . GLY A 1 76 ? -6.317 -7.241 12.598 1.00 95.62 76 GLY A CA 1
ATOM 520 C C . GLY A 1 76 ? -6.331 -8.234 11.438 1.00 95.62 76 GLY A C 1
ATOM 521 O O . GLY A 1 76 ? -7.230 -9.068 11.393 1.00 95.62 76 GLY A O 1
ATOM 522 N N . LEU A 1 77 ? -5.329 -8.217 10.548 1.00 97.44 77 LEU A N 1
ATOM 523 C CA . LEU A 1 77 ? -5.148 -9.234 9.501 1.00 97.44 77 LEU A CA 1
ATOM 524 C C . LEU A 1 77 ? -3.823 -10.007 9.675 1.00 97.44 77 LEU A C 1
ATOM 526 O O . LEU A 1 77 ? -2.913 -9.839 8.859 1.00 97.44 77 LEU A O 1
ATOM 530 N N . PRO A 1 78 ? -3.663 -10.843 10.724 1.00 96.56 78 PRO A N 1
ATOM 531 C CA . PRO A 1 78 ? -2.414 -11.559 10.985 1.00 96.56 78 PRO A CA 1
ATOM 532 C C . PRO A 1 78 ? -1.912 -12.330 9.758 1.00 96.56 78 PRO A C 1
ATOM 534 O O . PRO A 1 78 ? -2.668 -13.058 9.121 1.00 96.56 78 PRO A O 1
ATOM 537 N N . GLY A 1 79 ? -0.628 -12.173 9.430 1.00 94.62 79 GLY A N 1
ATOM 538 C CA . GLY A 1 79 ? -0.013 -12.817 8.264 1.00 94.62 79 GLY A CA 1
ATOM 539 C C . GLY A 1 79 ? -0.262 -12.113 6.926 1.00 94.62 79 GLY A C 1
ATOM 540 O O . GLY A 1 79 ? 0.205 -12.605 5.902 1.00 94.62 79 GLY A O 1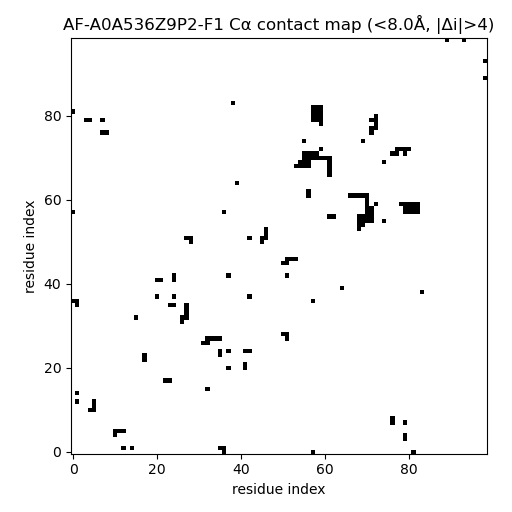
ATOM 541 N N . PHE A 1 80 ? -0.953 -10.966 6.909 1.00 96.88 80 PHE A N 1
ATOM 542 C CA . PHE A 1 80 ? -1.087 -10.167 5.695 1.00 96.88 80 PHE A CA 1
ATOM 543 C C . PHE A 1 80 ? 0.281 -9.629 5.256 1.00 96.88 80 PHE A C 1
ATOM 545 O O . PHE A 1 80 ? 0.859 -8.767 5.920 1.00 96.88 80 PHE A O 1
ATOM 552 N N . ASP A 1 81 ? 0.769 -10.116 4.118 1.00 94.94 81 ASP A N 1
ATOM 553 C CA . ASP A 1 81 ? 1.999 -9.653 3.481 1.00 94.94 81 ASP A CA 1
ATOM 554 C C . ASP A 1 81 ? 1.818 -9.615 1.964 1.00 94.94 81 ASP A C 1
ATOM 556 O O . ASP A 1 81 ? 1.612 -10.631 1.298 1.00 94.94 81 ASP A O 1
ATOM 560 N N . VAL A 1 82 ? 1.898 -8.409 1.411 1.00 92.75 82 VAL A N 1
ATOM 561 C CA . VAL A 1 82 ? 2.004 -8.172 -0.024 1.00 92.75 82 VAL A CA 1
ATOM 562 C C . VAL A 1 82 ? 3.142 -7.197 -0.274 1.00 92.75 82 VAL A C 1
ATOM 564 O O . VAL A 1 82 ? 2.947 -5.998 -0.491 1.00 92.75 82 VAL A O 1
ATOM 567 N N . THR A 1 83 ? 4.353 -7.737 -0.255 1.00 88.38 83 THR A N 1
ATOM 568 C CA . THR A 1 83 ? 5.565 -7.001 -0.604 1.00 88.38 83 THR A CA 1
ATOM 569 C C . THR A 1 83 ? 5.778 -7.006 -2.120 1.00 88.38 83 THR A C 1
ATOM 571 O O . THR A 1 83 ? 5.905 -8.054 -2.749 1.00 88.38 83 THR A O 1
ATOM 574 N N . SER A 1 84 ? 5.814 -5.816 -2.725 1.00 84.44 84 SER A N 1
ATOM 575 C CA . SER A 1 84 ? 6.197 -5.656 -4.135 1.00 84.44 84 SER A CA 1
ATOM 576 C C . SER A 1 84 ? 7.717 -5.614 -4.257 1.00 84.44 84 SER A C 1
ATOM 578 O O . SER A 1 84 ? 8.370 -4.884 -3.513 1.00 84.44 84 SER A O 1
ATOM 580 N N . TRP A 1 85 ? 8.271 -6.354 -5.213 1.00 83.31 85 TRP A N 1
ATOM 581 C CA . TRP A 1 85 ? 9.692 -6.336 -5.541 1.00 83.31 85 TRP A CA 1
ATOM 582 C C . TRP A 1 85 ? 9.893 -5.906 -6.991 1.00 83.31 85 TRP A C 1
ATOM 584 O O . TRP A 1 85 ? 9.027 -6.095 -7.844 1.00 83.31 85 TRP A O 1
ATOM 594 N N . TYR A 1 86 ? 11.048 -5.307 -7.244 1.00 85.19 86 TYR A N 1
ATOM 595 C CA . TYR A 1 86 ? 11.506 -4.947 -8.575 1.00 85.19 86 TYR A CA 1
ATOM 596 C C . TYR A 1 86 ? 12.831 -5.656 -8.811 1.00 85.19 86 TYR A C 1
ATOM 598 O O . TYR A 1 86 ? 13.633 -5.779 -7.885 1.00 85.19 86 TYR A O 1
ATOM 606 N N . SER A 1 87 ? 13.055 -6.089 -10.045 1.00 90.06 87 SER A N 1
ATOM 607 C CA . SER A 1 87 ? 14.317 -6.692 -10.461 1.00 90.06 87 SER A CA 1
ATOM 608 C C . SER A 1 87 ? 14.865 -5.971 -11.672 1.00 90.06 87 SER A C 1
ATOM 610 O O . SER A 1 87 ? 14.121 -5.419 -12.482 1.00 90.06 87 SER A O 1
ATOM 612 N N . ILE A 1 88 ? 16.184 -6.015 -11.792 1.00 93.12 88 ILE A N 1
ATOM 613 C CA . ILE A 1 88 ? 16.895 -5.631 -13.002 1.00 93.12 88 ILE A CA 1
ATOM 614 C C . ILE A 1 88 ? 17.150 -6.921 -13.774 1.00 93.12 88 ILE A C 1
ATOM 616 O O . ILE A 1 88 ? 17.573 -7.919 -13.194 1.00 93.12 88 ILE A O 1
ATOM 620 N N . VAL A 1 89 ? 16.848 -6.910 -15.068 1.00 94.44 89 VAL A N 1
ATOM 621 C CA . VAL A 1 89 ? 17.083 -8.043 -15.964 1.00 94.44 89 VAL A CA 1
ATOM 622 C C . VAL A 1 89 ? 17.864 -7.563 -17.175 1.00 94.44 89 VAL A C 1
ATOM 624 O O . VAL A 1 89 ? 17.682 -6.433 -17.630 1.00 94.44 89 VAL A O 1
ATOM 627 N N . VAL A 1 90 ? 18.728 -8.428 -17.693 1.00 95.12 90 VAL A N 1
ATOM 628 C CA . VAL A 1 90 ? 19.505 -8.185 -18.911 1.00 95.12 90 VAL A CA 1
ATOM 629 C C . VAL A 1 90 ? 19.073 -9.171 -20.002 1.00 95.12 90 VAL A C 1
ATOM 631 O O . VAL A 1 90 ? 18.573 -10.252 -19.670 1.00 95.12 90 VAL A O 1
ATOM 634 N N . PRO A 1 91 ? 19.215 -8.827 -21.296 1.00 96.56 91 PRO A N 1
ATOM 635 C CA . PRO A 1 91 ? 18.967 -9.770 -22.381 1.00 96.56 91 PRO A CA 1
ATOM 636 C C . PRO A 1 91 ? 19.775 -11.065 -22.227 1.00 96.56 91 PRO A C 1
ATOM 638 O O . PRO A 1 91 ? 20.889 -11.073 -21.701 1.00 96.56 91 PRO A O 1
ATOM 641 N N . ALA A 1 92 ? 19.237 -12.173 -22.736 1.00 95.94 92 ALA A N 1
ATOM 64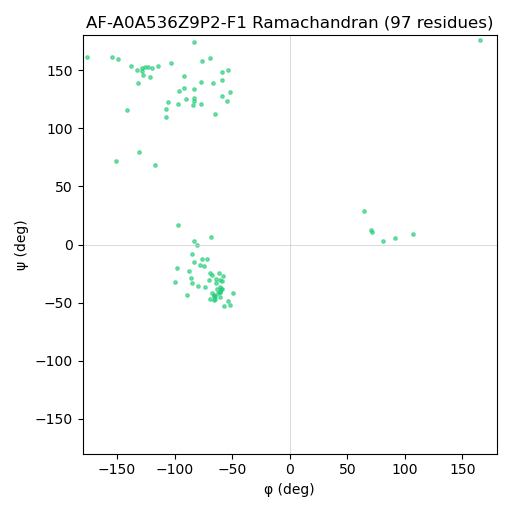2 C CA . ALA A 1 92 ? 19.989 -13.421 -22.790 1.00 95.94 92 ALA A CA 1
ATOM 643 C C . ALA A 1 92 ? 21.271 -13.226 -23.622 1.00 95.94 92 ALA A C 1
ATOM 645 O O . ALA A 1 92 ? 21.209 -12.750 -24.756 1.00 95.94 92 ALA A O 1
ATOM 646 N N . GLY A 1 93 ? 22.424 -13.593 -23.055 1.00 95.25 93 GLY A N 1
ATOM 647 C CA . GLY A 1 93 ? 23.730 -13.447 -23.705 1.00 95.25 93 GLY A CA 1
ATOM 648 C C . GLY A 1 93 ? 24.469 -12.136 -23.419 1.00 95.25 93 GLY A C 1
ATOM 649 O O . GLY A 1 93 ? 25.537 -11.934 -23.993 1.00 95.25 93 GLY A O 1
ATOM 650 N N . THR A 1 94 ? 23.965 -11.260 -22.537 1.00 97.06 94 THR A N 1
ATOM 651 C CA . THR A 1 94 ? 24.780 -10.155 -22.001 1.00 97.06 94 THR A CA 1
ATOM 652 C C . THR A 1 94 ? 26.058 -10.723 -21.382 1.00 97.06 94 THR A C 1
ATOM 654 O O . THR A 1 94 ? 25.996 -11.612 -20.535 1.00 97.06 94 THR A O 1
ATOM 657 N N . ALA A 1 95 ? 27.216 -10.248 -21.848 1.00 96.50 95 ALA A N 1
ATOM 658 C CA . ALA A 1 95 ? 28.512 -10.713 -21.366 1.00 96.50 95 ALA A CA 1
ATOM 659 C C . ALA A 1 95 ? 28.636 -10.488 -19.853 1.00 96.50 95 ALA A C 1
ATOM 661 O O . ALA A 1 95 ? 28.210 -9.449 -19.354 1.00 96.50 95 ALA A O 1
ATOM 662 N N . ASN A 1 96 ? 29.254 -11.430 -19.133 1.00 92.94 96 ASN A N 1
ATOM 663 C CA . ASN A 1 96 ? 29.388 -11.355 -17.670 1.00 92.94 96 ASN A CA 1
ATOM 664 C C . ASN A 1 96 ? 30.104 -10.086 -17.190 1.00 92.94 96 ASN A C 1
ATOM 666 O O . ASN A 1 96 ? 29.869 -9.650 -16.079 1.00 92.94 96 ASN A O 1
ATOM 670 N N . GLU A 1 97 ? 30.970 -9.498 -18.014 1.00 95.56 97 GLU A N 1
ATOM 671 C CA . GLU A 1 97 ? 31.655 -8.235 -17.712 1.00 95.56 97 GLU A CA 1
ATOM 672 C C . GLU A 1 97 ? 30.742 -6.994 -17.763 1.00 95.56 97 GLU A C 1
ATOM 674 O O . GLU A 1 97 ? 31.141 -5.926 -17.310 1.00 95.56 97 GLU A O 1
ATOM 679 N N . ILE A 1 98 ? 29.530 -7.126 -18.316 1.00 90.69 98 ILE A N 1
ATOM 680 C CA . ILE A 1 98 ? 28.502 -6.074 -18.400 1.00 90.69 98 ILE A CA 1
ATOM 681 C C . ILE A 1 98 ? 27.455 -6.218 -17.274 1.00 90.69 98 ILE A C 1
ATOM 683 O O . ILE A 1 98 ? 26.753 -5.251 -16.977 1.00 90.69 98 ILE A O 1
ATOM 687 N N . ILE A 1 99 ? 27.334 -7.409 -16.670 1.00 87.88 99 ILE A N 1
ATOM 688 C CA . ILE A 1 99 ? 26.412 -7.722 -15.558 1.00 87.88 99 ILE A CA 1
ATOM 689 C C . ILE A 1 99 ? 27.047 -7.304 -14.231 1.00 87.88 99 ILE A C 1
ATOM 691 O O . ILE A 1 99 ? 26.330 -6.668 -13.426 1.00 87.88 99 ILE A O 1
#